Protein AF-A0A183U678-F1 (afdb_monomer_lite)

Organism: Toxocara canis (NCBI:txid6265)

Radius of gyration: 19.48 Å; chains: 1; bounding box: 46×41×55 Å

Sequence (181 aa):
MKRACEKRFEFGLFYLKLDSEQKDSIEENIKILLKKAVANIDFIDEVQRLAEEFGAKHVQYRTQGFKPDFFAICADATITECAFLDNAVHPAHQTLNAFSTFITMVFSSVRDGFYAEMRRMRRTSNSFSIGSNSSFQRKKFSEDLTAADLSPRYVYYYECIYASSLIVLFLSPSFIVWRHT

pLDDT: mean 72.25, std 23.28, range [26.8, 98.06]

Secondary structure (DSSP, 8-state):
-HHHHHH-HHHHHHHHHS-HHHHHHHHHHHHHHHHHHHHTTT-HHHHHHHHHHHHHHHGGGGGGT--TTHHHHHHHHHHHHHHHHHTTTS-H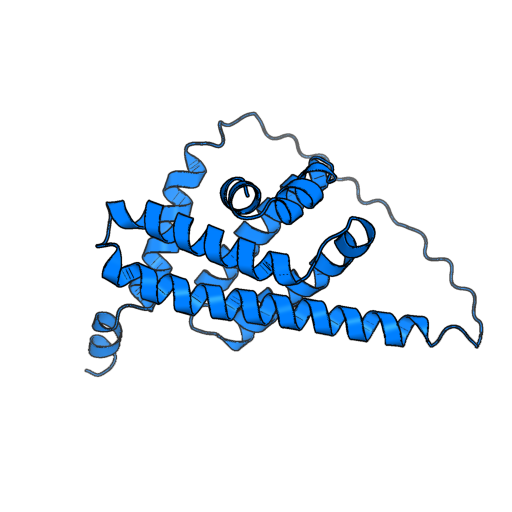HHHHHHHHHHHHHHHHHHHHHHHHHHHHHHHHHTT-SS---------------------TTTHHHHHHHHHHHHHHHHH-HHHHGGG--

Foldseek 3Di:
DVQLCVVDVLVVQLLVLDDPVVNVVLVVLVVVLLVVCLVCVVPLVVNLVSLLVSLLVCLVSVVSPDDLVSLVSVLVSQLVVLLVLCVVPDPSVQLSVLSNVSSVSSSVSSSVSNVVNVVVVVVVVVPPPDDDDDDDDDDDDDDDDDDDDDDPPPVVSVVSNVSSVSSCCVPPVVVVVVVPD

Structure (mmCIF, N/CA/C/O backbone):
data_AF-A0A183U678-F1
#
_entry.id   AF-A0A183U678-F1
#
loop_
_atom_site.group_PDB
_atom_site.id
_atom_site.type_symbol
_atom_site.label_atom_id
_atom_site.label_alt_id
_atom_site.label_comp_id
_atom_site.label_asym_id
_atom_site.label_entity_id
_atom_site.label_seq_id
_atom_site.pdbx_PDB_ins_code
_atom_site.Cartn_x
_atom_site.Cartn_y
_atom_site.Cartn_z
_atom_site.occupancy
_atom_site.B_iso_or_equiv
_atom_site.auth_seq_id
_atom_site.auth_comp_id
_atom_site.auth_asym_id
_atom_site.auth_atom_id
_atom_site.pdbx_PDB_model_num
ATOM 1 N N . MET A 1 1 ? 5.136 8.859 2.811 1.00 69.94 1 MET A N 1
ATOM 2 C CA . MET A 1 1 ? 3.743 9.324 3.026 1.00 69.94 1 MET A CA 1
ATOM 3 C C . MET A 1 1 ? 3.349 10.596 2.297 1.00 69.94 1 MET A C 1
ATOM 5 O O . MET A 1 1 ? 2.217 10.671 1.836 1.00 69.94 1 MET A O 1
ATOM 9 N N . LYS A 1 2 ? 4.254 11.570 2.135 1.00 75.00 2 LYS A N 1
ATOM 10 C CA . LYS A 1 2 ? 3.976 12.867 1.489 1.00 75.00 2 LYS A CA 1
ATOM 11 C C . LYS A 1 2 ? 3.151 12.779 0.188 1.00 75.00 2 LYS A C 1
ATOM 13 O O . LYS A 1 2 ? 2.111 13.420 0.086 1.00 75.00 2 LYS A O 1
ATOM 18 N N . ARG A 1 3 ? 3.546 11.901 -0.742 1.00 77.88 3 ARG A N 1
ATOM 19 C CA . ARG A 1 3 ? 2.848 11.680 -2.022 1.00 77.88 3 ARG A CA 1
ATOM 20 C C . ARG A 1 3 ? 1.394 11.208 -1.859 1.00 77.88 3 ARG A C 1
ATOM 22 O O . ARG A 1 3 ? 0.528 11.628 -2.617 1.00 77.88 3 ARG A O 1
ATOM 29 N N . ALA A 1 4 ? 1.103 10.364 -0.868 1.00 75.50 4 ALA A N 1
ATOM 30 C CA . ALA A 1 4 ? -0.261 9.905 -0.594 1.00 75.50 4 ALA A CA 1
ATOM 31 C C . ALA A 1 4 ? -1.145 11.046 -0.057 1.00 75.50 4 ALA A C 1
ATOM 33 O O . ALA A 1 4 ? -2.295 11.181 -0.477 1.00 75.50 4 ALA A O 1
ATOM 34 N N . CYS A 1 5 ? -0.592 11.909 0.806 1.00 76.62 5 CYS A N 1
ATOM 35 C CA . CYS A 1 5 ? -1.281 13.097 1.321 1.00 76.62 5 CYS A CA 1
ATOM 36 C C . CYS A 1 5 ? -1.619 14.101 0.212 1.00 76.62 5 CYS A C 1
ATOM 38 O O . CYS A 1 5 ? -2.707 14.668 0.210 1.00 76.62 5 CYS A O 1
ATOM 40 N N . GLU A 1 6 ? -0.710 14.292 -0.746 1.00 79.19 6 GLU A N 1
ATOM 41 C CA . GLU A 1 6 ? -0.922 15.166 -1.907 1.00 79.19 6 GLU A CA 1
ATOM 42 C C . GLU A 1 6 ? -1.958 14.584 -2.880 1.00 79.19 6 GLU A C 1
ATOM 44 O O . GLU A 1 6 ? -2.788 15.314 -3.417 1.00 79.19 6 GLU A O 1
ATOM 49 N N . LYS A 1 7 ? -1.951 13.258 -3.082 1.00 77.44 7 LYS A N 1
ATOM 50 C CA . LYS A 1 7 ? -2.851 12.585 -4.030 1.00 77.44 7 LYS A CA 1
ATOM 51 C C . LYS A 1 7 ? -4.306 12.567 -3.557 1.00 77.44 7 LYS A C 1
ATOM 53 O O . LYS A 1 7 ? -5.221 12.555 -4.382 1.00 77.44 7 LYS A O 1
ATOM 58 N N . ARG A 1 8 ? -4.548 12.532 -2.243 1.00 83.00 8 ARG A N 1
ATOM 59 C CA . ARG A 1 8 ? -5.901 12.489 -1.671 1.00 83.00 8 ARG A CA 1
ATOM 60 C C . ARG A 1 8 ? -6.004 13.291 -0.380 1.00 83.00 8 ARG A C 1
ATOM 62 O O . ARG A 1 8 ? -5.508 12.890 0.669 1.00 83.00 8 ARG A O 1
ATOM 69 N N . PHE A 1 9 ? -6.788 14.362 -0.451 1.00 84.50 9 PHE A N 1
ATOM 70 C CA . PHE A 1 9 ? -7.036 15.273 0.664 1.00 84.50 9 PHE A CA 1
ATOM 71 C C . PHE A 1 9 ? -7.566 14.579 1.930 1.00 84.50 9 PHE A C 1
ATOM 73 O O . PHE A 1 9 ? -7.084 14.857 3.023 1.00 84.50 9 PHE A O 1
ATOM 80 N N . GLU A 1 10 ? -8.501 13.629 1.802 1.00 83.62 10 GLU A N 1
ATOM 81 C CA . GLU A 1 10 ? -9.029 12.886 2.959 1.00 83.62 10 GLU A CA 1
ATOM 82 C C . GLU A 1 10 ? -7.946 12.085 3.695 1.00 83.62 10 GLU A C 1
ATOM 84 O O . GLU A 1 10 ? -7.955 12.026 4.926 1.00 83.62 10 GLU A O 1
ATOM 89 N N . PHE A 1 11 ? -6.996 11.503 2.953 1.00 85.19 11 PHE A N 1
ATOM 90 C CA . PHE A 1 11 ? -5.851 10.820 3.547 1.00 85.19 11 PHE A CA 1
ATOM 91 C C . PHE A 1 11 ? -4.947 11.816 4.270 1.00 85.19 11 PHE A C 1
ATOM 93 O O . PHE A 1 11 ? -4.540 11.560 5.399 1.00 85.19 11 PHE A O 1
ATOM 100 N N . GLY A 1 12 ? -4.694 12.981 3.664 1.00 84.31 12 GLY A N 1
ATOM 101 C CA . GLY A 1 12 ? -3.955 14.070 4.302 1.00 84.31 12 GLY A CA 1
ATOM 102 C C . GLY A 1 12 ? -4.594 14.526 5.618 1.00 84.31 12 GLY A C 1
ATOM 103 O O . GLY A 1 12 ? -3.900 14.641 6.623 1.00 84.31 12 GLY A O 1
ATOM 104 N N . LEU A 1 13 ? -5.918 14.707 5.653 1.00 87.69 13 LEU A N 1
ATOM 105 C CA . LEU A 1 13 ? -6.644 15.067 6.876 1.00 87.69 13 LEU A CA 1
ATOM 106 C C . LEU A 1 13 ? -6.557 13.990 7.959 1.00 87.69 13 LEU A C 1
ATOM 108 O O . LEU A 1 13 ? -6.413 14.323 9.133 1.00 87.69 13 LEU A O 1
ATOM 112 N N . PHE A 1 14 ? -6.660 12.715 7.584 1.00 89.75 14 PHE A N 1
ATOM 113 C CA . PHE A 1 14 ? -6.424 11.608 8.508 1.00 89.75 14 PHE A CA 1
ATOM 114 C C . PHE A 1 14 ? -4.994 11.660 9.057 1.00 89.75 14 PHE A C 1
ATOM 116 O O . PHE A 1 14 ? -4.799 11.662 10.269 1.00 89.75 14 PHE A O 1
ATOM 123 N N . TYR A 1 15 ? -4.005 11.775 8.172 1.00 87.19 15 TYR A N 1
ATOM 124 C CA . TYR A 1 15 ? -2.594 11.759 8.537 1.00 87.19 15 TYR A CA 1
ATOM 125 C C . TYR A 1 15 ? -2.228 12.920 9.464 1.00 87.19 15 TYR A C 1
ATOM 127 O O . TYR A 1 15 ? -1.457 12.747 10.400 1.00 87.19 15 TYR A O 1
ATOM 135 N N . LEU A 1 16 ? -2.811 14.104 9.259 1.00 87.94 16 LEU A N 1
ATOM 136 C CA . LEU A 1 16 ? -2.579 15.273 10.108 1.00 87.94 16 LEU A CA 1
ATOM 137 C C . LEU A 1 16 ? -3.070 15.092 11.550 1.00 87.94 16 LEU A C 1
ATOM 139 O O . LEU A 1 16 ? -2.474 15.684 12.445 1.00 87.94 16 LEU A O 1
ATOM 143 N N . LYS A 1 17 ? -4.105 14.274 11.779 1.00 88.44 17 LYS A N 1
ATOM 144 C CA . LYS A 1 17 ? -4.649 14.004 13.122 1.00 88.44 17 LYS A CA 1
ATOM 145 C C . LYS A 1 17 ? -3.769 13.085 13.963 1.00 88.44 17 LYS A C 1
ATOM 147 O O . LYS A 1 17 ? -3.925 13.076 15.179 1.00 88.44 17 LYS A O 1
ATOM 152 N N . LEU A 1 18 ? -2.892 12.316 13.324 1.00 88.25 18 LEU A N 1
ATOM 153 C CA . LEU A 1 18 ? -1.998 11.397 14.015 1.00 88.25 18 LEU A CA 1
ATOM 154 C C . LEU A 1 18 ? -0.893 12.161 14.751 1.00 88.25 18 LEU A C 1
ATOM 156 O O . LEU A 1 18 ? -0.357 13.157 14.241 1.00 88.25 18 LEU A O 1
ATOM 160 N N . ASP A 1 19 ? -0.516 11.656 15.920 1.00 91.31 19 ASP A N 1
ATOM 161 C CA . ASP A 1 19 ? 0.681 12.113 16.625 1.00 91.31 19 ASP A CA 1
ATOM 162 C C . ASP A 1 19 ? 1.969 11.662 15.897 1.00 91.31 19 ASP A C 1
ATOM 164 O O . ASP A 1 19 ? 1.926 10.949 14.889 1.00 91.31 19 ASP A O 1
ATOM 168 N N . SER A 1 20 ? 3.128 12.149 16.353 1.00 87.50 20 SER A N 1
ATOM 169 C CA . SER A 1 20 ? 4.410 11.811 15.714 1.00 87.50 20 SER A CA 1
ATOM 170 C C . SER A 1 20 ? 4.711 10.317 15.803 1.00 87.50 20 SER A C 1
ATOM 172 O O . SER A 1 20 ? 5.093 9.720 14.806 1.00 87.50 20 SER A O 1
ATOM 174 N N . GLU A 1 21 ? 4.468 9.700 16.960 1.00 90.31 21 GLU A N 1
ATOM 175 C CA . GLU A 1 21 ? 4.762 8.286 17.203 1.00 90.31 21 GLU A CA 1
ATOM 176 C C . GLU A 1 21 ? 3.930 7.377 16.288 1.00 90.31 21 GLU A C 1
ATOM 178 O O . GLU A 1 21 ? 4.435 6.419 15.706 1.00 90.31 21 GLU A O 1
ATOM 183 N N . GLN A 1 22 ? 2.655 7.704 16.089 1.00 88.38 22 GLN A N 1
ATOM 184 C CA . GLN A 1 22 ? 1.760 7.003 15.178 1.00 88.38 22 GLN A CA 1
ATOM 185 C C . GLN A 1 22 ? 2.196 7.156 13.723 1.00 88.38 22 GLN A C 1
ATOM 187 O O . GLN A 1 22 ? 2.151 6.177 12.977 1.00 88.38 22 GLN A O 1
ATOM 192 N N . LYS A 1 23 ? 2.613 8.358 13.307 1.00 87.19 23 LYS A N 1
ATOM 193 C CA . LYS A 1 23 ? 3.144 8.592 11.955 1.00 87.19 23 LYS A CA 1
ATOM 194 C C . LYS A 1 23 ? 4.398 7.761 11.722 1.00 87.19 23 LYS A C 1
ATOM 196 O O . LYS A 1 23 ? 4.440 7.002 10.755 1.00 87.19 23 LYS A O 1
ATOM 201 N N . ASP A 1 24 ? 5.352 7.840 12.644 1.00 86.88 24 ASP A N 1
ATOM 202 C CA . ASP A 1 24 ? 6.611 7.099 12.584 1.00 86.88 24 ASP A CA 1
ATOM 203 C C . ASP A 1 24 ? 6.351 5.589 12.566 1.00 86.88 24 ASP A C 1
ATOM 205 O O . ASP A 1 24 ? 6.903 4.865 11.740 1.00 86.88 24 ASP A O 1
ATOM 209 N N . SER A 1 25 ? 5.418 5.116 13.395 1.00 88.88 25 SER A N 1
ATOM 210 C CA . SER A 1 25 ? 4.998 3.717 13.423 1.00 88.88 25 SER A CA 1
ATOM 211 C C . SER A 1 25 ? 4.393 3.262 12.094 1.00 88.88 25 SER A C 1
ATOM 213 O O . SER A 1 25 ? 4.744 2.193 11.598 1.00 88.88 25 SER A O 1
ATOM 215 N N . ILE A 1 26 ? 3.495 4.040 11.480 1.00 87.00 26 ILE A N 1
ATOM 216 C CA . ILE A 1 26 ? 2.900 3.676 10.184 1.00 87.00 26 ILE A CA 1
ATOM 217 C C . ILE A 1 26 ? 3.977 3.649 9.094 1.00 87.00 26 ILE A C 1
ATOM 219 O O . ILE A 1 26 ? 4.027 2.701 8.305 1.00 87.00 26 ILE A O 1
ATOM 223 N N . GLU A 1 27 ? 4.838 4.667 9.042 1.00 85.25 27 GLU A N 1
ATOM 224 C CA . GLU A 1 27 ? 5.921 4.737 8.062 1.00 85.25 27 GLU A CA 1
ATOM 225 C C . GLU A 1 27 ? 6.890 3.563 8.206 1.00 85.25 27 GLU A C 1
ATOM 227 O O . GLU A 1 27 ? 7.233 2.924 7.208 1.00 85.25 27 GLU A O 1
ATOM 232 N N . GLU A 1 28 ? 7.284 3.232 9.433 1.00 86.00 28 GLU A N 1
ATOM 233 C CA . GLU A 1 28 ? 8.188 2.122 9.706 1.00 86.00 28 GLU A CA 1
ATOM 234 C C . GLU A 1 28 ? 7.545 0.768 9.399 1.00 86.00 28 GLU A C 1
ATOM 236 O O . GLU A 1 28 ? 8.140 -0.066 8.718 1.00 86.00 28 GLU A O 1
ATOM 241 N N . ASN A 1 29 ? 6.286 0.562 9.789 1.00 86.81 29 ASN A N 1
ATOM 242 C CA . ASN A 1 29 ? 5.571 -0.673 9.480 1.00 86.81 29 ASN A CA 1
ATOM 243 C C . ASN A 1 29 ? 5.428 -0.903 7.967 1.00 86.81 29 ASN A C 1
ATOM 245 O O . ASN A 1 29 ? 5.475 -2.050 7.525 1.00 86.81 29 ASN A O 1
ATOM 249 N N . ILE A 1 30 ? 5.286 0.156 7.160 1.00 86.88 30 ILE A N 1
ATOM 250 C CA . ILE A 1 30 ? 5.247 0.032 5.693 1.00 86.88 30 ILE A CA 1
ATOM 251 C C . ILE A 1 30 ? 6.608 -0.356 5.136 1.00 86.88 30 ILE A C 1
ATOM 253 O O . ILE A 1 30 ? 6.677 -1.232 4.276 1.00 86.88 30 ILE A O 1
ATOM 257 N N . LYS A 1 31 ? 7.696 0.236 5.641 1.00 82.56 31 LYS A N 1
ATOM 258 C CA . LYS A 1 31 ? 9.052 -0.176 5.250 1.00 82.56 31 LYS A CA 1
ATOM 259 C C . LYS A 1 31 ? 9.282 -1.646 5.589 1.00 82.56 31 LYS A C 1
ATOM 261 O O . LYS A 1 31 ? 9.726 -2.401 4.729 1.00 82.56 31 LYS A O 1
ATOM 266 N N . ILE A 1 32 ? 8.942 -2.062 6.809 1.00 88.00 32 ILE A N 1
ATOM 267 C CA . ILE A 1 32 ? 9.089 -3.449 7.263 1.00 88.00 32 ILE A CA 1
ATOM 268 C C . ILE A 1 32 ? 8.258 -4.396 6.394 1.00 88.00 32 ILE A C 1
ATOM 270 O O . ILE A 1 32 ? 8.780 -5.428 5.973 1.00 88.00 32 ILE A O 1
ATOM 274 N N . LEU A 1 33 ? 6.998 -4.052 6.098 1.00 90.50 33 LEU A N 1
ATOM 275 C CA . LEU A 1 33 ? 6.143 -4.845 5.212 1.00 90.50 33 LEU A CA 1
ATOM 276 C C . LEU A 1 33 ? 6.811 -5.041 3.852 1.00 90.50 33 LEU A C 1
ATOM 278 O O . LEU A 1 33 ? 6.962 -6.176 3.414 1.00 90.50 33 LEU A O 1
ATOM 282 N N . LEU A 1 34 ? 7.235 -3.954 3.204 1.00 88.50 34 LEU A N 1
ATOM 283 C CA . LEU A 1 34 ? 7.836 -4.019 1.874 1.00 88.50 34 LEU A CA 1
ATOM 284 C C . LEU A 1 34 ? 9.144 -4.818 1.892 1.00 88.50 34 LEU A C 1
ATOM 286 O O . LEU A 1 34 ? 9.312 -5.706 1.063 1.00 88.50 34 LEU A O 1
ATOM 290 N N . LYS A 1 35 ? 10.030 -4.594 2.871 1.00 84.88 35 LYS A N 1
ATOM 291 C CA . LYS A 1 35 ? 11.281 -5.361 3.006 1.00 84.88 35 LYS A CA 1
ATOM 292 C C . LYS A 1 35 ? 11.018 -6.858 3.159 1.00 84.88 35 LYS A C 1
ATOM 294 O O . LYS A 1 35 ? 11.626 -7.662 2.457 1.00 84.88 35 LYS A O 1
ATOM 299 N N . LYS A 1 36 ? 10.099 -7.240 4.050 1.00 88.94 36 LYS A N 1
ATOM 300 C CA . LYS A 1 36 ? 9.762 -8.651 4.276 1.00 88.94 36 LYS A CA 1
ATOM 301 C C . LYS A 1 36 ? 9.050 -9.273 3.077 1.00 88.94 36 LYS A C 1
ATOM 303 O O . LYS A 1 36 ? 9.343 -10.415 2.749 1.00 88.94 36 LYS A O 1
ATOM 308 N N . ALA A 1 37 ? 8.157 -8.536 2.418 1.00 90.50 37 ALA A N 1
ATOM 309 C CA . ALA A 1 37 ? 7.458 -9.007 1.227 1.00 90.50 37 ALA A CA 1
ATOM 310 C C . ALA A 1 37 ? 8.442 -9.300 0.085 1.00 90.50 37 ALA A C 1
ATOM 312 O O . ALA A 1 37 ? 8.349 -10.344 -0.547 1.00 90.50 37 ALA A O 1
ATOM 313 N N . VAL A 1 38 ? 9.423 -8.419 -0.140 1.00 86.56 38 VAL A N 1
ATOM 314 C CA . VAL A 1 38 ? 10.472 -8.630 -1.151 1.00 86.56 38 VAL A CA 1
ATOM 315 C C . VAL A 1 38 ? 11.386 -9.793 -0.775 1.00 86.56 38 VAL A C 1
ATOM 317 O O . VAL A 1 38 ? 11.691 -10.625 -1.621 1.00 86.56 38 VAL A O 1
ATOM 320 N N . ALA A 1 39 ? 11.780 -9.901 0.497 1.00 87.62 39 ALA A N 1
ATOM 321 C CA . ALA A 1 39 ? 12.611 -11.008 0.976 1.00 87.62 39 ALA A CA 1
ATOM 322 C C . ALA A 1 39 ? 11.933 -12.387 0.857 1.00 87.62 39 ALA A C 1
ATOM 324 O O . ALA A 1 39 ? 12.621 -13.402 0.861 1.00 87.62 39 ALA A O 1
ATOM 325 N N . ASN A 1 40 ? 10.601 -12.424 0.755 1.00 88.69 40 ASN A N 1
ATOM 326 C CA . ASN A 1 40 ? 9.805 -13.645 0.633 1.00 88.69 40 ASN A CA 1
ATOM 327 C C . ASN A 1 40 ? 9.050 -13.713 -0.702 1.00 88.69 40 ASN A C 1
ATOM 329 O O . ASN A 1 40 ? 8.032 -14.390 -0.781 1.00 88.69 40 ASN A O 1
ATOM 333 N N . ILE A 1 41 ? 9.512 -13.020 -1.748 1.00 87.12 41 ILE A N 1
ATOM 334 C CA . ILE A 1 41 ? 8.771 -12.883 -3.014 1.00 87.12 41 ILE A CA 1
ATOM 335 C C . ILE A 1 41 ? 8.429 -14.229 -3.682 1.00 87.12 41 ILE A C 1
ATOM 337 O O . ILE A 1 41 ? 7.389 -14.340 -4.328 1.00 87.12 41 ILE A O 1
ATOM 341 N N . ASP A 1 42 ? 9.250 -15.259 -3.461 1.00 85.88 42 ASP A N 1
ATOM 342 C CA . ASP A 1 42 ? 9.027 -16.628 -3.949 1.00 85.88 42 ASP A CA 1
ATOM 343 C C . ASP A 1 42 ? 7.980 -17.413 -3.132 1.00 85.88 42 ASP A C 1
ATOM 345 O O . ASP A 1 42 ? 7.483 -18.450 -3.571 1.00 85.88 42 ASP A O 1
ATOM 349 N N . PHE A 1 43 ? 7.627 -16.925 -1.943 1.00 92.06 43 PHE A N 1
ATOM 350 C CA . PHE A 1 43 ? 6.705 -17.554 -1.001 1.00 92.06 43 PHE A CA 1
ATOM 351 C C . PHE A 1 43 ? 5.449 -16.691 -0.854 1.00 92.06 43 PHE A C 1
ATOM 353 O O . PHE A 1 43 ? 5.246 -16.017 0.157 1.00 92.06 43 PHE A O 1
ATOM 360 N N . ILE A 1 44 ? 4.594 -16.704 -1.880 1.00 91.06 44 ILE A N 1
ATOM 361 C CA . ILE A 1 44 ? 3.397 -15.846 -1.956 1.00 91.06 44 ILE A CA 1
ATOM 362 C C . ILE A 1 44 ? 2.495 -15.978 -0.723 1.00 91.06 44 ILE A C 1
ATOM 364 O O . ILE A 1 44 ? 2.021 -14.959 -0.226 1.00 91.06 44 ILE A O 1
ATOM 368 N N . ASP A 1 45 ? 2.318 -17.184 -0.182 1.00 95.06 45 ASP A N 1
ATOM 369 C CA . ASP A 1 45 ? 1.516 -17.401 1.031 1.00 95.06 45 ASP A CA 1
ATOM 370 C C . ASP A 1 45 ? 2.086 -16.639 2.243 1.00 95.06 45 ASP A C 1
ATOM 372 O O . ASP A 1 45 ? 1.339 -16.064 3.037 1.00 95.06 45 ASP A O 1
ATOM 376 N N . GLU A 1 46 ? 3.415 -16.564 2.369 1.00 96.38 46 GLU A N 1
ATOM 377 C CA . GLU A 1 46 ? 4.070 -15.800 3.435 1.00 96.38 46 GLU A CA 1
ATOM 378 C C . GLU A 1 46 ? 3.945 -14.291 3.192 1.00 96.38 46 GLU A C 1
ATOM 380 O O . GLU A 1 46 ? 3.673 -13.535 4.127 1.00 96.38 46 GLU A O 1
ATOM 385 N N . VAL A 1 47 ? 4.059 -13.834 1.939 1.00 94.06 47 VAL A N 1
ATOM 386 C CA . VAL A 1 47 ? 3.822 -12.424 1.578 1.00 94.06 47 VAL A CA 1
ATOM 387 C C . VAL A 1 47 ? 2.390 -12.004 1.915 1.00 94.06 47 VAL A C 1
ATOM 389 O O . VAL A 1 47 ? 2.187 -10.937 2.501 1.00 94.06 47 VAL A O 1
ATOM 392 N N . GLN A 1 48 ? 1.406 -12.848 1.598 1.00 97.50 48 GLN A N 1
ATOM 393 C CA . GLN A 1 48 ? 0.004 -12.627 1.946 1.00 97.50 48 GLN A CA 1
ATOM 394 C C . GLN A 1 48 ? -0.181 -12.571 3.461 1.00 97.50 48 GLN A C 1
ATOM 396 O O . GLN A 1 48 ? -0.739 -11.597 3.964 1.00 97.50 48 GLN A O 1
ATOM 401 N N . ARG A 1 49 ? 0.366 -13.540 4.206 1.00 97.88 49 ARG A N 1
ATOM 402 C CA . ARG A 1 49 ? 0.292 -13.570 5.675 1.00 97.88 49 ARG A CA 1
ATOM 403 C C . ARG A 1 49 ? 0.872 -12.300 6.310 1.00 97.88 49 ARG A C 1
ATOM 405 O O . ARG A 1 49 ? 0.258 -11.719 7.207 1.00 97.88 49 ARG A O 1
ATOM 412 N N . LEU A 1 50 ? 2.038 -11.847 5.844 1.00 97.56 50 LEU A N 1
ATOM 413 C CA . LEU A 1 50 ? 2.692 -10.617 6.306 1.00 97.56 50 LEU A CA 1
ATOM 414 C C . LEU A 1 50 ? 1.848 -9.369 6.010 1.00 97.56 50 LEU A C 1
ATOM 416 O O . LEU A 1 50 ? 1.715 -8.484 6.861 1.00 97.56 50 LEU A O 1
ATOM 420 N N . ALA A 1 51 ? 1.272 -9.299 4.810 1.00 97.31 51 ALA A N 1
ATOM 421 C CA . ALA A 1 51 ? 0.405 -8.209 4.389 1.00 97.31 51 ALA A CA 1
ATOM 422 C C . ALA A 1 51 ? -0.901 -8.170 5.195 1.00 97.31 51 ALA A C 1
ATOM 424 O O . ALA A 1 51 ? -1.296 -7.108 5.682 1.00 97.31 51 ALA A O 1
ATOM 425 N N . GLU A 1 52 ? -1.542 -9.317 5.408 1.00 98.06 52 GLU A N 1
ATOM 426 C CA . GLU A 1 52 ? -2.750 -9.425 6.222 1.00 98.06 52 GLU A CA 1
ATOM 427 C C . GLU A 1 52 ? -2.497 -9.007 7.676 1.00 98.06 52 GLU A C 1
ATOM 429 O O . GLU A 1 52 ? -3.292 -8.256 8.248 1.00 98.06 52 GLU A O 1
ATOM 434 N N . GLU A 1 53 ? -1.370 -9.422 8.266 1.00 97.12 53 GLU A N 1
ATOM 435 C CA . GLU A 1 53 ? -0.967 -9.022 9.619 1.00 97.12 53 GLU A CA 1
ATOM 436 C C . GLU A 1 53 ? -0.797 -7.497 9.724 1.00 97.12 53 GLU A C 1
ATOM 438 O O . GLU A 1 53 ? -1.259 -6.864 10.6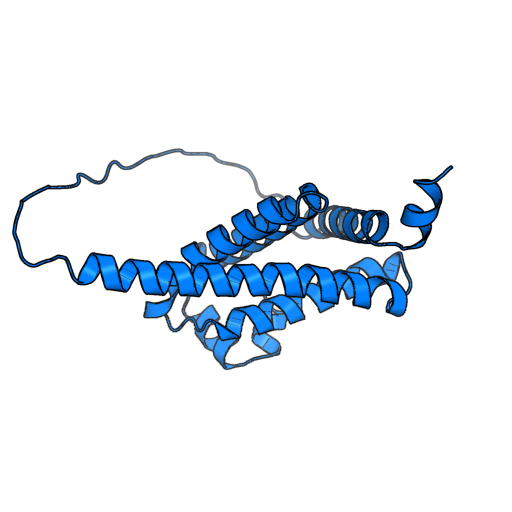81 1.00 97.12 53 GLU A O 1
ATOM 443 N N . PHE A 1 54 ? -0.170 -6.885 8.718 1.00 96.62 54 PHE A N 1
ATOM 444 C CA . PHE A 1 54 ? -0.044 -5.434 8.625 1.00 96.62 54 PHE A CA 1
ATOM 445 C C . PHE A 1 54 ? -1.419 -4.750 8.530 1.00 96.62 54 PHE A C 1
ATOM 447 O O . PHE A 1 54 ? -1.690 -3.790 9.260 1.00 96.62 54 PHE A O 1
ATOM 454 N N . GLY A 1 55 ? -2.316 -5.262 7.684 1.00 96.25 55 GLY A N 1
ATOM 455 C CA . GLY A 1 55 ? -3.677 -4.748 7.529 1.00 96.25 55 GLY A CA 1
ATOM 456 C C . GLY A 1 55 ? -4.520 -4.858 8.796 1.00 96.25 55 GLY A C 1
ATOM 457 O O . GLY A 1 55 ? -5.224 -3.913 9.162 1.00 96.25 55 GLY A O 1
ATOM 458 N N . ALA A 1 56 ? -4.397 -5.971 9.517 1.00 96.38 56 ALA A N 1
ATOM 459 C CA . ALA A 1 56 ? -5.069 -6.186 10.791 1.00 96.38 56 ALA A CA 1
ATOM 460 C C . ALA A 1 56 ? -4.650 -5.144 11.841 1.00 96.38 56 ALA A C 1
ATOM 462 O O . ALA A 1 56 ? -5.505 -4.591 12.527 1.00 96.38 56 ALA A O 1
ATOM 463 N N . LYS A 1 57 ? -3.359 -4.790 11.927 1.00 94.38 57 LYS A N 1
ATOM 464 C CA . LYS A 1 57 ? -2.872 -3.755 12.863 1.00 94.38 57 LYS A CA 1
ATOM 465 C C . LYS A 1 57 ? -3.478 -2.376 12.584 1.00 94.38 57 LYS A C 1
ATOM 467 O O . LYS A 1 57 ? -3.779 -1.634 13.514 1.00 94.38 57 LYS A O 1
ATOM 472 N N . HIS A 1 58 ? -3.740 -2.046 11.319 1.00 93.06 58 HIS A N 1
ATOM 473 C CA . HIS A 1 58 ? -4.271 -0.735 10.917 1.00 93.06 58 HIS A CA 1
ATOM 474 C C . HIS A 1 58 ? -5.719 -0.483 11.343 1.00 93.06 58 HIS A C 1
ATOM 476 O O . HIS A 1 58 ? -6.186 0.658 11.350 1.00 93.06 58 HIS A O 1
ATOM 482 N N . VAL A 1 59 ? -6.433 -1.529 11.755 1.00 93.00 59 VAL A N 1
ATOM 483 C CA . VAL A 1 59 ? -7.772 -1.428 12.335 1.00 93.00 59 VAL A CA 1
ATOM 484 C C . VAL A 1 59 ? -7.829 -0.447 13.513 1.00 93.00 59 VAL A C 1
ATOM 486 O O . VAL A 1 59 ? -8.833 0.254 13.667 1.00 93.00 59 VAL A O 1
ATOM 489 N N . GLN A 1 60 ? -6.757 -0.342 14.303 1.00 89.75 60 GLN A N 1
ATOM 490 C CA . GLN A 1 60 ? -6.696 0.545 15.469 1.00 89.75 60 GLN A CA 1
ATOM 491 C C . GLN A 1 60 ? -6.881 2.034 15.128 1.00 89.75 60 GLN A C 1
ATOM 493 O O . GLN A 1 60 ? -7.345 2.802 15.966 1.00 89.75 60 GLN A O 1
ATOM 498 N N . TYR A 1 61 ? -6.593 2.444 13.888 1.00 90.06 61 TYR A N 1
ATOM 499 C CA . TYR A 1 61 ? -6.712 3.837 13.448 1.00 90.06 61 TYR A CA 1
ATOM 500 C C . TYR A 1 61 ? -8.126 4.215 12.979 1.00 90.06 61 TYR A C 1
ATOM 502 O O . TYR A 1 61 ? -8.371 5.367 12.615 1.00 90.06 61 TYR A O 1
ATOM 510 N N . ARG A 1 62 ? -9.095 3.286 13.000 1.00 90.25 62 ARG A N 1
ATOM 511 C CA . ARG A 1 62 ? -10.478 3.569 12.568 1.00 90.25 62 ARG A CA 1
ATOM 512 C C . ARG A 1 62 ? -11.151 4.673 13.373 1.00 90.25 62 ARG A C 1
ATOM 514 O O . ARG A 1 62 ? -11.842 5.504 12.792 1.00 90.25 62 ARG A O 1
ATOM 521 N N . THR A 1 63 ? -10.939 4.706 14.686 1.00 86.06 63 THR A N 1
ATOM 522 C CA . THR A 1 63 ? -11.494 5.752 15.565 1.00 86.06 63 THR A CA 1
ATOM 523 C C . THR A 1 63 ? -10.947 7.142 15.234 1.00 86.06 63 THR A C 1
ATOM 525 O O . THR A 1 63 ? -11.575 8.142 15.562 1.00 86.06 63 THR A O 1
ATOM 528 N N . GLN A 1 64 ? -9.818 7.203 14.524 1.00 85.75 64 GLN A N 1
ATOM 529 C CA . GLN A 1 64 ? -9.156 8.427 14.076 1.00 85.75 64 GLN A CA 1
ATOM 530 C C . GLN A 1 64 ? -9.524 8.799 12.625 1.00 85.75 64 GLN A C 1
ATOM 532 O O . GLN A 1 64 ? -9.034 9.789 12.084 1.00 85.75 64 GLN A O 1
ATOM 537 N N . GLY A 1 65 ? -10.428 8.036 11.995 1.00 86.19 65 GLY A N 1
ATOM 538 C CA . GLY A 1 65 ? -10.939 8.296 10.648 1.00 86.19 65 GLY A CA 1
ATOM 539 C C . GLY A 1 65 ? -10.223 7.541 9.528 1.00 86.19 65 GLY A C 1
ATOM 540 O O . GLY A 1 65 ? -10.415 7.886 8.363 1.00 86.19 65 GLY A O 1
ATOM 541 N N . PHE A 1 66 ? -9.415 6.523 9.844 1.00 90.88 66 PHE A N 1
ATOM 542 C CA . PHE A 1 66 ? -8.799 5.676 8.822 1.00 90.88 66 PHE A CA 1
ATOM 543 C C . PHE A 1 66 ? -9.857 4.922 8.002 1.00 90.88 66 PHE A C 1
ATOM 545 O O . PHE A 1 66 ? -10.726 4.248 8.566 1.00 90.88 66 PHE A O 1
ATOM 552 N N . LYS A 1 67 ? -9.745 4.987 6.670 1.00 90.88 67 LYS A N 1
ATOM 553 C CA . LYS A 1 67 ? -10.584 4.246 5.718 1.00 90.88 67 LYS A CA 1
ATOM 554 C C . LYS A 1 67 ? -9.748 3.180 4.997 1.00 90.88 67 LYS A C 1
ATOM 556 O O . LYS A 1 67 ? -8.619 3.475 4.619 1.00 90.88 67 LYS A O 1
ATOM 561 N N . PRO A 1 68 ? -10.286 1.977 4.726 1.00 90.38 68 PRO A N 1
ATOM 562 C CA . PRO A 1 68 ? -9.562 0.944 3.977 1.00 90.38 68 PRO A CA 1
ATOM 563 C C . PRO A 1 68 ? -9.177 1.385 2.554 1.00 90.38 68 PRO A C 1
ATOM 565 O O . PRO A 1 68 ? -8.158 0.936 2.037 1.00 90.38 68 PRO A O 1
ATOM 568 N N . ASP A 1 69 ? -9.916 2.319 1.947 1.00 91.44 69 ASP A N 1
ATOM 569 C CA . ASP A 1 69 ? -9.579 2.910 0.641 1.00 91.44 69 ASP A CA 1
ATOM 570 C C . ASP A 1 69 ? -8.224 3.629 0.647 1.00 91.44 69 ASP A C 1
ATOM 572 O O . ASP A 1 69 ? -7.591 3.796 -0.396 1.00 91.44 69 ASP A O 1
ATOM 576 N N . PHE A 1 70 ? -7.736 4.016 1.829 1.00 91.19 70 PHE A N 1
ATOM 577 C CA . PHE A 1 70 ? -6.427 4.632 1.977 1.00 91.19 70 PHE A CA 1
ATOM 578 C C . PHE A 1 70 ? -5.279 3.696 1.609 1.00 91.19 70 PHE A C 1
ATOM 580 O O . PHE A 1 70 ? -4.240 4.169 1.156 1.00 91.19 70 PHE A O 1
ATOM 587 N N . PHE A 1 71 ? -5.476 2.380 1.692 1.00 92.25 71 PHE A N 1
ATOM 588 C CA . PHE A 1 71 ? -4.478 1.417 1.235 1.00 92.25 71 PHE A CA 1
ATOM 589 C C . PHE A 1 71 ? -4.220 1.495 -0.268 1.00 92.25 71 PHE A C 1
ATOM 591 O O . PHE A 1 71 ? -3.069 1.388 -0.674 1.00 92.25 71 PHE A O 1
ATOM 598 N N . ALA A 1 72 ? -5.243 1.756 -1.087 1.00 91.25 72 ALA A N 1
ATOM 599 C CA . ALA A 1 72 ? -5.052 1.936 -2.527 1.00 91.25 72 ALA A CA 1
ATOM 600 C C . ALA A 1 72 ? -4.214 3.192 -2.830 1.00 91.25 72 ALA A C 1
ATOM 602 O O . ALA A 1 72 ? -3.352 3.187 -3.703 1.00 91.25 72 ALA A O 1
ATOM 603 N N . ILE A 1 73 ? -4.409 4.256 -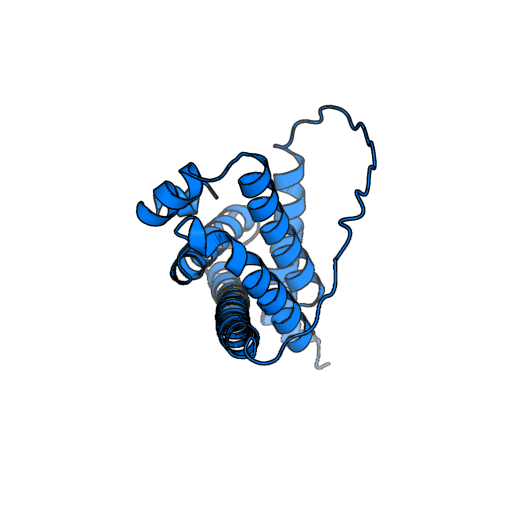2.045 1.00 89.75 73 ILE A N 1
ATOM 604 C CA . ILE A 1 73 ? -3.636 5.500 -2.161 1.00 89.75 73 ILE A CA 1
ATOM 605 C C . ILE A 1 73 ? -2.172 5.254 -1.777 1.00 89.75 73 ILE A C 1
ATOM 607 O O . ILE A 1 73 ? -1.265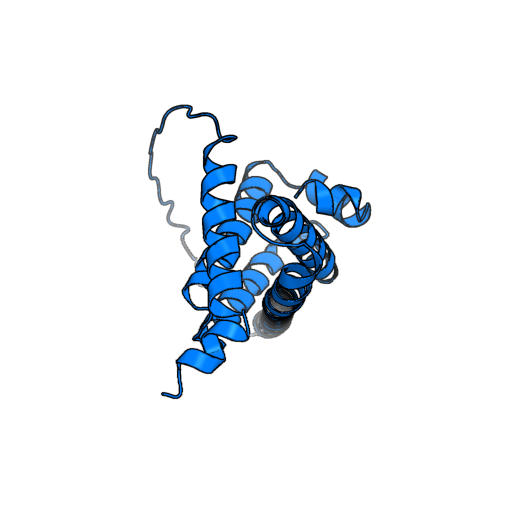 5.729 -2.462 1.00 89.75 73 ILE A O 1
ATOM 611 N N . CYS A 1 74 ? -1.941 4.502 -0.697 1.00 88.25 74 CYS A N 1
ATOM 612 C CA . CYS A 1 74 ? -0.603 4.095 -0.278 1.00 88.25 74 CYS A CA 1
ATOM 613 C C . CYS A 1 74 ? 0.076 3.223 -1.341 1.00 88.25 74 CYS A C 1
ATOM 615 O O . CYS A 1 74 ? 1.223 3.497 -1.676 1.00 88.25 74 CYS A O 1
ATOM 617 N N . ALA A 1 75 ? -0.632 2.245 -1.912 1.00 90.69 75 ALA A N 1
ATOM 618 C CA . ALA A 1 75 ? -0.120 1.381 -2.974 1.00 90.69 75 ALA A CA 1
ATOM 619 C C . ALA A 1 75 ? 0.359 2.197 -4.182 1.00 90.69 75 ALA A C 1
ATOM 621 O O . ALA A 1 75 ? 1.510 2.079 -4.594 1.00 90.69 75 ALA A O 1
ATOM 622 N N . ASP A 1 76 ? -0.486 3.095 -4.692 1.00 89.62 76 ASP A N 1
ATOM 623 C CA . ASP A 1 76 ? -0.147 3.965 -5.818 1.00 89.62 76 ASP A CA 1
ATOM 624 C C . ASP A 1 76 ? 1.063 4.863 -5.531 1.00 89.62 76 ASP A C 1
ATOM 626 O O . ASP A 1 76 ? 1.919 5.084 -6.395 1.00 89.62 76 ASP A O 1
ATOM 630 N N . ALA A 1 77 ? 1.115 5.428 -4.322 1.00 86.12 77 ALA A N 1
ATOM 631 C CA . ALA A 1 77 ? 2.222 6.268 -3.898 1.00 86.12 77 ALA A CA 1
ATOM 632 C C . ALA A 1 77 ? 3.527 5.461 -3.826 1.00 86.12 77 ALA A C 1
ATOM 634 O O . ALA A 1 77 ? 4.553 5.951 -4.295 1.00 86.12 77 ALA A O 1
ATOM 635 N N . THR A 1 78 ? 3.475 4.231 -3.308 1.00 87.31 78 THR A N 1
ATOM 636 C CA . THR A 1 78 ? 4.610 3.303 -3.259 1.00 87.31 78 THR A CA 1
ATOM 637 C C . THR A 1 78 ? 5.073 2.909 -4.657 1.00 87.31 78 THR A C 1
ATOM 639 O O . THR A 1 78 ? 6.261 3.014 -4.931 1.00 87.31 78 THR A O 1
ATOM 642 N N . ILE A 1 79 ? 4.162 2.541 -5.565 1.00 87.88 79 ILE A N 1
ATOM 643 C CA . ILE A 1 79 ? 4.499 2.205 -6.960 1.00 87.88 79 ILE A CA 1
ATOM 644 C C . ILE A 1 79 ? 5.226 3.373 -7.627 1.00 87.88 79 ILE A C 1
ATOM 646 O O . ILE A 1 79 ? 6.273 3.183 -8.239 1.00 87.88 79 ILE A O 1
ATOM 650 N N . THR A 1 80 ? 4.686 4.586 -7.478 1.00 86.44 80 THR A N 1
ATOM 651 C CA . THR A 1 80 ? 5.274 5.791 -8.077 1.00 86.44 80 THR A CA 1
ATOM 652 C C . THR A 1 80 ? 6.671 6.057 -7.525 1.00 86.44 80 THR A C 1
ATOM 654 O O . THR A 1 80 ? 7.567 6.418 -8.281 1.00 86.44 80 THR A O 1
ATOM 657 N N . GLU A 1 81 ? 6.866 5.888 -6.217 1.00 81.56 81 GLU A N 1
ATOM 658 C CA . GLU A 1 81 ? 8.160 6.122 -5.582 1.00 81.56 81 GLU A CA 1
ATOM 659 C C . GLU A 1 81 ? 9.189 5.054 -5.975 1.00 81.56 81 GLU A C 1
ATOM 661 O O . GLU A 1 81 ? 10.304 5.403 -6.351 1.00 81.56 81 GLU A O 1
ATOM 666 N N . CYS A 1 82 ? 8.806 3.772 -5.976 1.00 79.44 82 CYS A N 1
ATOM 667 C CA . CYS A 1 82 ? 9.658 2.676 -6.441 1.00 79.44 82 CYS A CA 1
ATOM 668 C C . CYS A 1 82 ? 10.064 2.869 -7.906 1.00 79.44 82 CYS A C 1
ATOM 670 O O . CYS A 1 82 ? 11.248 2.809 -8.219 1.00 79.44 82 CYS A O 1
ATOM 672 N N . ALA A 1 83 ? 9.112 3.189 -8.789 1.00 82.31 83 ALA A N 1
ATOM 673 C CA . ALA A 1 83 ? 9.399 3.458 -10.197 1.00 82.31 83 ALA A CA 1
ATOM 674 C C . ALA A 1 83 ? 10.298 4.691 -10.379 1.00 82.31 83 ALA A C 1
ATOM 676 O O . ALA A 1 83 ? 11.209 4.679 -11.199 1.00 82.31 83 ALA A O 1
ATOM 677 N N . PHE A 1 84 ? 10.082 5.758 -9.603 1.00 80.56 84 PHE A N 1
ATOM 678 C CA . PHE A 1 84 ? 10.914 6.959 -9.676 1.00 80.56 84 PHE A CA 1
ATOM 679 C C . PHE A 1 84 ? 12.366 6.693 -9.262 1.00 80.56 84 PHE A C 1
ATOM 681 O O . PHE A 1 84 ? 13.280 7.185 -9.920 1.00 80.56 84 PHE A O 1
ATOM 688 N N . LEU A 1 85 ? 12.580 5.914 -8.200 1.00 77.44 85 LEU A N 1
ATOM 689 C CA . LEU A 1 85 ? 13.918 5.553 -7.726 1.00 77.44 85 LEU A CA 1
ATOM 690 C C . LEU A 1 85 ? 14.621 4.579 -8.679 1.00 77.44 85 LEU A C 1
ATOM 692 O O . LEU A 1 85 ? 15.826 4.686 -8.892 1.00 77.44 85 LEU A O 1
ATOM 696 N N . ASP A 1 86 ? 13.863 3.666 -9.281 1.00 76.12 86 ASP A N 1
ATOM 697 C CA . ASP A 1 86 ? 14.379 2.668 -10.212 1.00 76.12 86 ASP A CA 1
ATOM 698 C C . ASP A 1 86 ? 14.647 3.225 -11.623 1.00 76.12 86 ASP A C 1
ATOM 700 O O . ASP A 1 86 ? 15.503 2.698 -12.328 1.00 76.12 86 ASP A O 1
ATOM 704 N N . ASN A 1 87 ? 14.028 4.349 -12.008 1.00 74.44 87 ASN A N 1
ATOM 705 C CA . ASN A 1 87 ? 14.283 5.030 -13.289 1.00 74.44 87 ASN A CA 1
ATOM 706 C C . ASN A 1 87 ? 15.755 5.411 -13.521 1.00 74.44 87 ASN A C 1
ATOM 708 O O . ASN A 1 87 ? 16.155 5.649 -14.660 1.00 74.44 87 ASN A O 1
ATOM 712 N N . ALA A 1 88 ? 16.556 5.513 -12.457 1.00 72.06 88 ALA A N 1
ATOM 713 C CA . ALA A 1 88 ? 17.995 5.757 -12.551 1.00 72.06 88 ALA A CA 1
ATOM 714 C C . ALA A 1 88 ? 18.796 4.510 -12.982 1.00 72.06 88 ALA A C 1
ATOM 716 O O . ALA A 1 88 ? 19.967 4.632 -13.334 1.00 72.06 88 ALA A O 1
ATOM 717 N N . VAL A 1 89 ? 18.178 3.326 -12.937 1.00 73.62 89 VAL A N 1
ATOM 718 C CA . VAL A 1 89 ? 18.802 2.019 -13.181 1.00 73.62 89 VAL A CA 1
ATOM 719 C C . VAL A 1 89 ? 18.155 1.317 -14.376 1.00 73.62 89 VAL A C 1
ATOM 721 O O . VAL A 1 89 ? 18.865 0.827 -15.253 1.00 73.62 89 VAL A O 1
ATOM 724 N N . HIS A 1 90 ? 16.822 1.309 -14.455 1.00 72.56 90 HIS A N 1
ATOM 725 C CA . HIS A 1 90 ? 16.067 0.626 -15.502 1.00 72.56 90 HIS A CA 1
ATOM 726 C C . HIS A 1 90 ? 15.090 1.568 -16.223 1.00 72.56 90 HIS A C 1
ATOM 728 O O . HIS A 1 90 ? 14.630 2.563 -15.659 1.00 72.56 90 HIS A O 1
ATOM 734 N N . PRO A 1 91 ? 14.709 1.262 -17.478 1.00 73.44 91 PRO A N 1
ATOM 735 C CA . PRO A 1 91 ? 13.668 2.010 -18.168 1.00 73.44 91 PRO A CA 1
ATOM 736 C C . PRO A 1 91 ? 12.311 1.881 -17.461 1.00 73.44 91 PRO A C 1
ATOM 738 O O . PRO A 1 91 ? 11.797 0.772 -17.305 1.00 73.44 91 PRO A O 1
ATOM 741 N N . ALA A 1 92 ? 11.684 3.021 -17.154 1.00 71.00 92 ALA A N 1
ATOM 742 C CA . ALA A 1 92 ? 10.403 3.129 -16.440 1.00 71.00 92 ALA A CA 1
ATOM 743 C C . ALA A 1 92 ? 9.327 2.129 -16.893 1.00 71.00 92 ALA A C 1
ATOM 745 O O . ALA A 1 92 ? 8.594 1.564 -16.086 1.00 71.00 92 ALA A O 1
ATOM 746 N N . HIS A 1 93 ? 9.216 1.915 -18.207 1.00 73.00 93 HIS A N 1
ATOM 747 C CA . HIS A 1 93 ? 8.178 1.074 -18.799 1.00 73.00 93 HIS A CA 1
ATOM 748 C C . HIS A 1 93 ? 8.330 -0.419 -18.466 1.00 73.00 93 HIS A C 1
ATOM 750 O O . HIS A 1 93 ? 7.343 -1.147 -18.541 1.00 73.00 93 HIS A O 1
ATOM 756 N N . GLN A 1 94 ? 9.532 -0.886 -18.108 1.00 71.75 94 GLN A N 1
ATOM 757 C CA . GLN A 1 94 ? 9.774 -2.294 -17.778 1.00 71.75 94 GLN A CA 1
ATOM 758 C C . GLN A 1 94 ? 9.455 -2.595 -16.315 1.00 71.75 94 GLN A C 1
ATOM 760 O O . GLN A 1 94 ? 8.841 -3.615 -16.008 1.00 71.75 94 GLN A O 1
ATOM 765 N N . THR A 1 95 ? 9.827 -1.694 -15.409 1.00 76.06 95 THR A N 1
ATOM 766 C CA . THR A 1 95 ? 9.753 -1.951 -13.966 1.00 76.06 95 THR A CA 1
ATOM 767 C C . THR A 1 95 ? 8.443 -1.484 -13.352 1.00 76.06 95 THR A C 1
ATOM 769 O O . THR A 1 95 ? 7.964 -2.099 -12.399 1.00 76.06 95 THR A O 1
ATOM 772 N N . LEU A 1 96 ? 7.772 -0.502 -13.968 1.00 82.88 96 LEU A N 1
ATOM 773 C CA . LEU A 1 96 ? 6.450 -0.050 -13.538 1.00 82.88 96 LEU A CA 1
ATOM 774 C C . LEU A 1 96 ? 5.431 -1.195 -13.503 1.00 82.88 96 LEU A C 1
ATOM 776 O O . LEU A 1 96 ? 4.730 -1.342 -12.508 1.00 82.88 96 LEU A O 1
ATOM 780 N N . ASN A 1 97 ? 5.381 -2.045 -14.533 1.00 83.75 97 ASN A N 1
ATOM 781 C CA . ASN A 1 97 ? 4.438 -3.170 -14.574 1.00 83.75 97 ASN A CA 1
ATOM 782 C C . ASN A 1 97 ? 4.708 -4.198 -13.464 1.00 83.75 97 ASN A C 1
ATOM 784 O O . ASN A 1 97 ? 3.765 -4.709 -12.850 1.00 83.75 97 ASN A O 1
ATOM 788 N N . ALA A 1 98 ? 5.983 -4.479 -13.180 1.00 83.12 98 ALA A N 1
ATOM 789 C CA . ALA A 1 98 ? 6.387 -5.393 -12.115 1.00 83.12 98 ALA A CA 1
ATOM 790 C C . ALA A 1 98 ? 6.010 -4.834 -10.733 1.00 83.12 98 ALA A C 1
ATOM 792 O O . ALA A 1 98 ? 5.332 -5.511 -9.956 1.00 83.12 98 ALA A O 1
ATOM 793 N N . PHE A 1 99 ? 6.352 -3.567 -10.461 1.00 86.19 99 PHE A N 1
ATOM 794 C CA . PHE A 1 99 ? 5.967 -2.883 -9.225 1.00 86.19 99 PHE A CA 1
ATOM 795 C C . PHE A 1 99 ? 4.452 -2.807 -9.066 1.00 86.19 99 PHE A C 1
ATOM 797 O O . PHE A 1 99 ? 3.935 -3.144 -8.004 1.00 86.19 99 PHE A O 1
ATOM 804 N N . SER A 1 100 ? 3.723 -2.418 -10.113 1.00 88.94 100 SER A N 1
ATOM 805 C CA . SER A 1 100 ? 2.264 -2.351 -10.084 1.00 88.94 100 SER A CA 1
ATOM 806 C C . SER A 1 100 ? 1.644 -3.697 -9.738 1.00 88.94 100 SER A C 1
ATOM 808 O O . SER A 1 100 ? 0.782 -3.748 -8.865 1.00 88.94 100 SER A O 1
ATOM 810 N N . THR A 1 101 ? 2.100 -4.786 -10.357 1.00 89.00 101 THR A N 1
ATOM 811 C CA . THR A 1 101 ? 1.556 -6.128 -10.102 1.00 89.00 101 THR A CA 1
ATOM 812 C C . THR A 1 101 ? 1.831 -6.573 -8.666 1.00 89.00 101 THR A C 1
ATOM 814 O O . THR A 1 101 ? 0.906 -6.930 -7.934 1.00 89.00 101 THR A O 1
ATOM 817 N N . PHE A 1 102 ? 3.090 -6.491 -8.230 1.00 91.06 102 PHE A N 1
ATOM 818 C CA . PHE A 1 102 ? 3.500 -6.952 -6.907 1.00 91.06 102 PHE A CA 1
ATOM 819 C C . PHE A 1 102 ? 2.880 -6.119 -5.777 1.00 91.06 102 PHE A C 1
ATOM 821 O O . PHE A 1 102 ? 2.252 -6.665 -4.871 1.00 91.06 102 PHE A O 1
ATOM 828 N N . ILE A 1 103 ? 2.988 -4.790 -5.848 1.00 92.56 103 ILE A N 1
ATOM 829 C CA . ILE A 1 103 ? 2.471 -3.895 -4.806 1.00 92.56 103 ILE A CA 1
ATOM 830 C C . ILE A 1 103 ? 0.941 -3.963 -4.741 1.00 92.56 103 ILE A C 1
ATOM 832 O O . ILE A 1 103 ? 0.385 -3.956 -3.644 1.00 92.56 103 ILE A O 1
ATOM 836 N N . THR A 1 104 ? 0.246 -4.104 -5.874 1.00 93.44 104 THR A N 1
ATOM 837 C CA . THR A 1 104 ? -1.216 -4.289 -5.868 1.00 93.44 104 THR A CA 1
ATOM 838 C C . THR A 1 104 ? -1.612 -5.596 -5.183 1.00 93.44 104 THR A C 1
ATOM 840 O O . THR A 1 104 ? -2.569 -5.600 -4.408 1.00 93.44 104 THR A O 1
ATOM 843 N N . MET A 1 105 ? -0.876 -6.690 -5.406 1.00 95.50 105 MET A N 1
ATOM 844 C CA . MET A 1 105 ? -1.112 -7.969 -4.724 1.00 95.50 105 MET A CA 1
ATOM 845 C C . MET A 1 105 ? -0.900 -7.843 -3.208 1.00 95.50 105 MET A C 1
ATOM 847 O O . MET A 1 105 ? -1.777 -8.221 -2.425 1.00 95.50 105 MET A O 1
ATOM 851 N N . VAL A 1 106 ? 0.207 -7.220 -2.790 1.00 96.12 106 VAL A N 1
ATOM 852 C CA . VAL A 1 106 ? 0.504 -6.968 -1.372 1.00 96.12 106 VAL A CA 1
ATOM 853 C C . VAL A 1 106 ? -0.607 -6.136 -0.732 1.00 96.12 106 VAL A C 1
ATOM 855 O O . VAL A 1 106 ? -1.194 -6.551 0.264 1.00 96.12 106 VAL A O 1
ATOM 858 N N . PHE A 1 107 ? -0.961 -4.984 -1.309 1.00 95.31 107 PHE A N 1
ATOM 859 C CA . PHE A 1 107 ? -1.966 -4.093 -0.721 1.00 95.31 107 PHE A CA 1
ATOM 860 C C . PHE A 1 107 ? -3.405 -4.622 -0.829 1.00 95.31 107 PHE A C 1
ATOM 862 O O . PHE A 1 107 ? -4.252 -4.239 -0.017 1.00 95.31 107 PHE A O 1
ATOM 869 N N . SER A 1 108 ? -3.689 -5.534 -1.762 1.00 97.00 108 SER A N 1
ATOM 870 C CA . SER A 1 108 ? -4.948 -6.289 -1.762 1.00 97.00 108 SER A CA 1
ATOM 871 C C . SER A 1 108 ? -5.031 -7.187 -0.527 1.00 97.00 108 SER A C 1
ATOM 873 O O . SER A 1 108 ? -6.004 -7.095 0.218 1.00 97.00 108 SER A O 1
ATOM 875 N N . SER A 1 109 ? -3.961 -7.928 -0.234 1.00 97.75 109 SER A N 1
ATOM 876 C CA . SER A 1 109 ? -3.861 -8.788 0.956 1.00 97.75 109 SER A CA 1
ATOM 877 C C . SER A 1 109 ? -3.900 -7.974 2.262 1.00 97.75 109 SER A C 1
ATOM 879 O O . SER A 1 109 ? -4.567 -8.349 3.225 1.00 97.75 109 SER A O 1
ATOM 881 N N . VAL A 1 110 ? -3.287 -6.782 2.282 1.00 98.06 110 VAL A N 1
ATOM 882 C CA . VAL A 1 110 ? -3.427 -5.818 3.394 1.00 98.06 110 VAL A CA 1
ATOM 883 C C . VAL A 1 110 ? -4.897 -5.481 3.652 1.00 98.06 110 VAL A C 1
ATOM 885 O O . VAL A 1 110 ? -5.365 -5.485 4.795 1.00 98.06 110 VAL A O 1
ATOM 888 N N . ARG A 1 111 ? -5.655 -5.179 2.596 1.00 97.06 111 ARG A N 1
ATOM 889 C CA . ARG A 1 111 ? -7.073 -4.841 2.722 1.00 97.06 111 ARG A CA 1
ATOM 890 C C . ARG A 1 111 ? -7.889 -6.035 3.228 1.00 97.06 111 ARG A C 1
ATOM 892 O O . ARG A 1 111 ? -8.783 -5.845 4.057 1.00 97.06 111 ARG A O 1
ATOM 899 N N . ASP A 1 112 ? -7.558 -7.245 2.792 1.00 97.19 112 ASP A N 1
ATOM 900 C CA . ASP A 1 112 ? -8.221 -8.471 3.239 1.00 97.19 112 ASP A CA 1
ATOM 901 C C . ASP A 1 112 ? -7.987 -8.731 4.732 1.00 97.19 112 ASP A C 1
ATOM 903 O O . ASP A 1 112 ? -8.955 -8.948 5.470 1.00 97.19 112 ASP A O 1
ATOM 907 N N . GLY A 1 113 ? -6.751 -8.568 5.214 1.00 97.38 113 GLY A N 1
ATOM 908 C CA . GLY A 1 113 ? -6.420 -8.639 6.641 1.00 97.38 113 GLY A CA 1
ATOM 909 C C . GLY A 1 113 ? -7.149 -7.588 7.483 1.00 97.38 113 GLY A C 1
ATOM 910 O O . GLY A 1 113 ? -7.695 -7.899 8.547 1.00 97.38 113 GLY A O 1
ATOM 911 N N . PHE A 1 114 ? -7.266 -6.354 6.982 1.00 96.75 114 PHE A N 1
ATOM 912 C CA . PHE A 1 114 ? -8.046 -5.302 7.644 1.00 96.75 114 PHE A CA 1
ATOM 913 C C . PHE A 1 114 ? -9.522 -5.700 7.803 1.00 96.75 114 PHE A C 1
ATOM 915 O O . PHE A 1 114 ? -10.104 -5.557 8.885 1.00 96.75 114 PHE A O 1
ATOM 922 N N . TYR A 1 115 ? -10.142 -6.233 6.744 1.00 95.50 115 TYR A N 1
ATOM 923 C CA . TYR A 1 115 ? -11.527 -6.703 6.797 1.00 95.50 115 TYR A CA 1
ATOM 924 C C . TYR A 1 115 ? -11.695 -7.967 7.649 1.00 95.50 115 TYR A C 1
ATOM 926 O O . TYR A 1 115 ? -12.722 -8.121 8.319 1.00 95.50 115 TYR A O 1
ATOM 934 N N . ALA A 1 116 ? -10.713 -8.868 7.660 1.00 94.88 116 ALA A N 1
ATOM 935 C CA . ALA A 1 116 ? -10.708 -10.049 8.518 1.00 94.88 116 ALA A CA 1
ATOM 936 C C . ALA A 1 116 ? -10.714 -9.661 9.997 1.00 94.88 116 ALA A C 1
ATOM 938 O O . ALA A 1 116 ? -11.567 -10.136 10.755 1.00 94.88 116 ALA A O 1
ATOM 939 N N . GLU A 1 117 ? -9.857 -8.719 10.383 1.00 95.12 117 GLU A N 1
ATOM 940 C CA . GLU A 1 117 ? -9.795 -8.222 11.753 1.00 95.12 117 GLU A CA 1
ATOM 941 C C . GLU A 1 117 ? -11.052 -7.419 12.129 1.00 95.12 117 GLU A C 1
ATOM 943 O O . GLU A 1 117 ? -11.591 -7.591 13.223 1.00 95.12 117 GLU A O 1
ATOM 948 N N . MET A 1 118 ? -11.627 -6.637 11.202 1.00 91.06 118 MET A N 1
ATOM 949 C CA . MET A 1 118 ? -12.959 -6.032 11.391 1.00 91.06 118 MET A CA 1
ATOM 950 C C . MET A 1 118 ? -14.030 -7.055 11.750 1.00 91.06 118 MET A C 1
ATOM 952 O O . MET A 1 118 ? -14.815 -6.847 12.679 1.00 91.06 118 MET A O 1
ATOM 956 N N . ARG A 1 119 ? -14.086 -8.150 10.989 1.00 91.56 119 ARG A N 1
ATOM 957 C CA . ARG A 1 119 ? -15.045 -9.235 11.211 1.00 91.56 119 ARG A CA 1
ATOM 958 C C . ARG A 1 119 ? -14.771 -9.948 12.532 1.00 91.56 119 ARG A C 1
ATOM 960 O O . ARG A 1 119 ? -15.718 -10.329 13.216 1.00 91.56 119 ARG A O 1
ATOM 967 N N . ARG A 1 120 ? -13.501 -10.121 12.911 1.00 89.25 120 ARG A N 1
ATOM 968 C CA . ARG A 1 120 ? -13.109 -10.711 14.198 1.00 89.25 120 ARG A CA 1
ATOM 969 C C . ARG A 1 120 ? -13.595 -9.863 15.371 1.00 89.25 120 ARG A C 1
ATOM 971 O O . ARG A 1 120 ? -14.299 -10.396 16.219 1.00 89.25 120 ARG A O 1
ATOM 978 N N . MET A 1 121 ? -13.335 -8.554 15.360 1.00 82.00 121 MET A N 1
ATOM 979 C CA . MET A 1 121 ? -13.754 -7.643 16.434 1.00 82.00 121 MET A CA 1
ATOM 980 C C . MET A 1 121 ? -15.263 -7.680 16.691 1.00 82.00 121 MET A C 1
ATOM 982 O O . MET A 1 121 ? -15.682 -7.762 17.840 1.00 82.00 121 MET A O 1
ATOM 986 N N . ARG A 1 122 ? -16.089 -7.708 15.636 1.00 77.31 122 ARG A N 1
ATOM 987 C CA . ARG A 1 122 ? -17.553 -7.814 15.784 1.00 77.31 122 ARG A CA 1
ATOM 988 C C . ARG A 1 122 ? -17.984 -9.099 16.493 1.00 77.31 122 ARG A C 1
ATOM 990 O O . ARG A 1 122 ? -18.930 -9.064 17.268 1.00 77.31 122 ARG A O 1
ATOM 997 N N . ARG A 1 123 ? -17.298 -10.220 16.246 1.00 71.69 123 ARG A N 1
ATOM 998 C CA . ARG A 1 123 ? -17.604 -11.513 16.880 1.00 71.69 123 ARG A CA 1
ATOM 999 C C . ARG A 1 123 ? -17.206 -11.531 18.354 1.00 71.69 123 ARG A C 1
ATOM 1001 O O . ARG A 1 123 ? -17.976 -12.017 19.172 1.00 71.69 123 ARG A O 1
ATOM 1008 N N . THR A 1 124 ? -16.061 -10.947 18.698 1.00 62.31 124 THR A N 1
ATOM 1009 C CA . THR A 1 124 ? -15.592 -10.861 20.091 1.00 62.31 124 THR A CA 1
ATOM 1010 C C . THR A 1 124 ? -16.431 -9.890 20.924 1.00 62.31 124 THR A C 1
ATOM 1012 O O . THR A 1 124 ? -16.682 -10.137 22.097 1.00 62.31 124 THR A O 1
ATOM 1015 N N . SER A 1 125 ? -16.925 -8.804 20.323 1.00 52.53 125 SER A N 1
ATOM 1016 C CA . SER A 1 125 ? -17.833 -7.865 20.998 1.00 52.53 125 SER A CA 1
ATOM 1017 C C . SER A 1 125 ? -19.249 -8.419 21.196 1.00 52.53 125 SER A C 1
ATOM 1019 O O . SER A 1 125 ? -19.985 -7.890 22.022 1.00 52.53 125 SER A O 1
ATOM 1021 N N . ASN A 1 126 ? -19.631 -9.485 20.483 1.00 46.22 126 ASN A N 1
ATOM 1022 C CA . ASN A 1 126 ? -20.955 -10.103 20.595 1.00 46.22 126 ASN A CA 1
ATOM 1023 C C . ASN A 1 126 ? -21.021 -11.229 21.643 1.00 46.22 126 ASN A C 1
ATOM 1025 O O . ASN A 1 126 ? -22.097 -11.763 21.891 1.00 46.22 126 ASN A O 1
ATOM 1029 N N . SER A 1 127 ? -19.893 -11.596 22.267 1.00 45.06 127 SER A N 1
ATOM 1030 C CA . SER A 1 127 ? -19.847 -12.612 23.329 1.00 45.06 127 SER A CA 1
ATOM 1031 C C . SER A 1 127 ? -19.882 -12.027 24.744 1.00 45.06 127 SER A C 1
ATOM 1033 O O . SER A 1 127 ? -19.705 -12.766 25.708 1.00 45.06 127 SER A O 1
ATOM 1035 N N . PHE A 1 128 ? -20.120 -10.720 24.911 1.00 44.78 128 PHE A N 1
ATOM 1036 C CA . PHE A 1 128 ? -20.217 -10.093 26.234 1.00 44.78 128 PHE A CA 1
ATOM 1037 C C . PHE A 1 128 ? -21.659 -10.088 26.762 1.00 44.78 128 PHE A C 1
ATOM 1039 O O . PHE A 1 128 ? -22.244 -9.057 27.074 1.00 44.78 128 PHE A O 1
ATOM 1046 N N . SER A 1 129 ? -22.243 -11.279 26.850 1.00 46.78 129 SER A N 1
ATOM 1047 C CA . SER A 1 129 ? -23.358 -11.564 27.754 1.00 46.78 129 SER A CA 1
ATOM 1048 C C . SER A 1 129 ? -23.216 -12.995 28.258 1.00 46.78 129 SER A C 1
ATOM 1050 O O . SER A 1 129 ? -23.873 -13.903 27.781 1.00 46.78 129 SER A O 1
ATOM 1052 N N . ILE A 1 130 ? -22.256 -13.193 29.162 1.00 42.75 130 ILE A N 1
ATOM 1053 C CA . ILE A 1 130 ? -22.276 -14.097 30.323 1.00 42.75 130 ILE A CA 1
ATOM 1054 C C . ILE A 1 130 ? -20.926 -13.877 31.013 1.00 42.75 130 ILE A C 1
ATOM 1056 O O . ILE A 1 130 ? -19.868 -13.959 30.393 1.00 42.75 130 ILE A O 1
ATOM 1060 N N . GLY A 1 131 ? -20.994 -13.434 32.267 1.00 46.94 131 GLY A N 1
ATOM 1061 C CA . GLY A 1 131 ? -19.887 -12.814 32.982 1.00 46.94 131 GLY A CA 1
ATOM 1062 C C . GLY A 1 131 ? -18.646 -13.689 33.142 1.00 46.94 131 GLY A C 1
ATOM 1063 O O . GLY A 1 131 ? -18.730 -14.912 33.172 1.00 46.94 131 GLY A O 1
ATOM 1064 N N . SER A 1 132 ? -17.504 -13.034 33.337 1.00 41.00 132 SER A N 1
ATOM 1065 C CA . SER A 1 132 ? -16.558 -13.349 34.414 1.00 41.00 132 SER A CA 1
ATOM 1066 C C . SER A 1 132 ? -15.462 -12.288 34.476 1.00 41.00 132 SER A C 1
ATOM 1068 O O . SER A 1 132 ? -14.920 -11.856 33.462 1.00 41.00 132 SER A O 1
ATOM 1070 N N . ASN A 1 133 ? -15.160 -11.873 35.703 1.00 47.97 133 ASN A N 1
ATOM 1071 C CA . ASN A 1 133 ? -14.048 -11.011 36.073 1.00 47.97 133 ASN A CA 1
ATOM 1072 C C . ASN A 1 133 ? -12.709 -11.594 35.599 1.00 47.97 133 ASN A C 1
ATOM 1074 O O . ASN A 1 133 ? -12.340 -12.691 36.011 1.00 47.97 133 ASN A O 1
ATOM 1078 N N . SER A 1 134 ? -11.923 -10.822 34.850 1.00 39.22 134 SER A N 1
ATOM 1079 C CA . SER A 1 134 ? -10.473 -11.020 34.800 1.00 39.22 134 SER A CA 1
ATOM 1080 C C . SER A 1 134 ? -9.770 -9.684 34.580 1.00 39.22 134 SER A C 1
ATOM 1082 O O . SER A 1 134 ? -9.820 -9.089 33.503 1.00 39.22 134 SER A O 1
ATOM 1084 N N . SER A 1 135 ? -9.134 -9.206 35.642 1.00 46.41 135 SER A N 1
ATOM 1085 C CA . SER A 1 135 ? -8.237 -8.061 35.674 1.00 46.41 135 SER A CA 1
ATOM 1086 C C . SER A 1 135 ? -6.960 -8.370 34.889 1.00 46.41 135 SER A C 1
ATOM 1088 O O . SER A 1 135 ? -6.097 -9.113 35.347 1.00 46.41 135 SER A O 1
ATOM 1090 N N . PHE A 1 136 ? -6.797 -7.765 33.713 1.00 39.34 136 PHE A N 1
ATOM 1091 C CA . PHE A 1 136 ? -5.512 -7.786 33.018 1.00 39.34 136 PHE A CA 1
ATOM 1092 C C . PHE A 1 136 ? -4.645 -6.625 33.508 1.00 39.34 136 PHE A C 1
ATOM 1094 O O . PHE A 1 136 ? -4.817 -5.470 33.114 1.00 39.34 136 PHE A O 1
ATOM 1101 N N . GLN A 1 137 ? -3.709 -6.949 34.403 1.00 41.72 137 GLN A N 1
ATOM 1102 C CA . GLN A 1 137 ? -2.608 -6.068 34.774 1.00 41.72 137 GLN A CA 1
ATOM 1103 C C . GLN A 1 137 ? -1.738 -5.785 33.543 1.00 41.72 137 GLN A C 1
ATOM 1105 O O . GLN A 1 137 ? -1.166 -6.685 32.929 1.00 41.72 137 GLN A O 1
ATOM 1110 N N . ARG A 1 138 ? -1.629 -4.504 33.192 1.00 36.94 138 ARG A N 1
ATOM 1111 C CA . ARG A 1 138 ? -0.768 -3.991 32.126 1.00 36.94 138 ARG A CA 1
ATOM 1112 C C . ARG A 1 138 ? 0.675 -3.968 32.640 1.00 36.94 138 ARG A C 1
ATOM 1114 O O . ARG A 1 138 ? 1.027 -3.108 33.443 1.00 36.94 138 ARG A O 1
ATOM 1121 N N . LYS A 1 139 ? 1.506 -4.919 32.211 1.00 31.62 139 LYS A N 1
ATOM 1122 C CA . LYS A 1 139 ? 2.940 -4.933 32.535 1.00 31.62 139 LYS A CA 1
ATOM 1123 C C . LYS A 1 139 ? 3.667 -3.967 31.589 1.00 31.62 139 LYS A C 1
ATOM 1125 O O . LYS A 1 139 ? 3.668 -4.175 30.380 1.00 31.62 139 LYS A O 1
ATOM 1130 N N . LYS A 1 140 ? 4.218 -2.882 32.144 1.00 34.59 140 LYS A N 1
ATOM 1131 C CA . LYS A 1 140 ? 5.108 -1.927 31.461 1.00 34.59 140 LYS A CA 1
ATOM 1132 C C . LYS A 1 140 ? 6.420 -2.638 31.121 1.00 34.59 140 LYS A C 1
ATOM 1134 O O . LYS A 1 140 ? 7.052 -3.175 32.027 1.00 34.59 140 LYS A O 1
ATOM 1139 N N . PHE A 1 141 ? 6.819 -2.611 29.854 1.00 26.88 141 PHE A N 1
ATOM 1140 C CA . PHE A 1 141 ? 8.188 -2.912 29.442 1.00 26.88 141 PHE A CA 1
ATOM 1141 C C . PHE A 1 141 ? 8.903 -1.570 29.264 1.00 26.88 141 PHE A C 1
ATOM 1143 O O . PHE A 1 141 ? 8.408 -0.698 28.553 1.00 26.88 141 PHE A O 1
ATOM 1150 N N . SER A 1 142 ? 9.987 -1.383 30.008 1.00 39.78 142 SER A N 1
ATOM 1151 C CA . SER A 1 142 ? 10.894 -0.244 29.915 1.00 39.78 142 SER A CA 1
ATOM 1152 C C . SER A 1 142 ? 12.152 -0.766 29.253 1.00 39.78 142 SER A C 1
ATOM 1154 O O . SER A 1 142 ? 12.764 -1.677 29.803 1.00 39.78 142 SER A O 1
ATOM 1156 N N . GLU A 1 143 ? 12.536 -0.199 28.120 1.00 37.47 143 GLU A N 1
ATOM 1157 C CA . GLU A 1 143 ? 13.869 -0.390 27.558 1.00 37.47 143 GLU A CA 1
ATOM 1158 C C . GLU A 1 143 ? 14.340 0.948 26.991 1.00 37.47 143 GLU A C 1
ATOM 1160 O O . GLU A 1 143 ? 13.805 1.462 26.010 1.00 37.47 143 GLU A O 1
ATOM 1165 N N . ASP A 1 144 ? 15.305 1.528 27.704 1.00 37.31 144 ASP A N 1
ATOM 1166 C CA . ASP A 1 144 ? 16.133 2.645 27.274 1.00 37.31 144 ASP A CA 1
ATOM 1167 C C . ASP A 1 144 ? 17.082 2.162 26.180 1.00 37.31 144 ASP A C 1
ATOM 1169 O O . ASP A 1 144 ? 17.862 1.244 26.428 1.00 37.31 144 ASP A O 1
ATOM 1173 N N . LEU A 1 145 ? 17.105 2.833 25.028 1.00 37.22 145 LEU A N 1
ATOM 1174 C CA . LEU A 1 145 ? 18.277 2.841 24.156 1.00 37.22 145 LEU A CA 1
ATOM 1175 C C . LEU A 1 145 ? 18.443 4.218 23.512 1.00 37.22 145 LEU A C 1
ATOM 1177 O O . LEU A 1 145 ? 17.614 4.692 22.737 1.00 37.22 145 LEU A O 1
ATOM 1181 N N . THR A 1 146 ? 19.560 4.851 23.854 1.00 45.44 146 THR A N 1
ATOM 1182 C CA . THR A 1 146 ? 20.116 6.018 23.182 1.00 45.44 146 THR A CA 1
ATOM 1183 C C . THR A 1 146 ? 20.787 5.576 21.881 1.00 45.44 146 THR A C 1
ATOM 1185 O O . THR A 1 146 ? 21.581 4.639 21.866 1.00 45.44 146 THR A O 1
ATOM 1188 N N . ALA A 1 147 ? 20.515 6.270 20.778 1.00 35.41 147 ALA A N 1
ATOM 1189 C CA . ALA A 1 147 ? 21.354 6.207 19.588 1.00 35.41 147 ALA A CA 1
ATOM 1190 C C . ALA A 1 147 ? 21.320 7.556 18.874 1.00 35.41 147 ALA A C 1
ATOM 1192 O O . ALA A 1 147 ? 20.263 8.129 18.620 1.00 35.41 147 ALA A O 1
ATOM 1193 N N . ALA A 1 148 ? 22.522 8.065 18.649 1.00 34.97 148 ALA A N 1
ATOM 1194 C CA . ALA A 1 148 ? 22.831 9.392 18.175 1.00 34.97 148 ALA A CA 1
ATOM 1195 C C . ALA A 1 148 ? 22.227 9.716 16.802 1.00 34.97 148 ALA A C 1
ATOM 1197 O O . ALA A 1 148 ? 22.104 8.865 15.922 1.00 34.97 148 ALA A O 1
ATOM 1198 N N . ASP A 1 149 ? 21.929 11.004 16.665 1.00 37.19 149 ASP A N 1
ATOM 1199 C CA . ASP A 1 149 ? 21.728 11.765 15.440 1.00 37.19 149 ASP A CA 1
ATOM 1200 C C . ASP A 1 149 ? 22.626 11.285 14.285 1.00 37.19 149 ASP A C 1
ATOM 1202 O O . ASP A 1 149 ? 23.830 11.544 14.250 1.00 37.19 149 ASP A O 1
ATOM 1206 N N . LEU A 1 150 ? 22.026 10.573 13.331 1.00 35.88 150 LEU A N 1
ATOM 1207 C CA . LEU A 1 150 ? 22.607 10.308 12.021 1.00 35.88 150 LEU A CA 1
ATOM 1208 C C . LEU A 1 150 ? 21.550 10.598 10.953 1.00 35.88 150 LEU A C 1
ATOM 1210 O O . LEU A 1 150 ? 20.525 9.927 10.837 1.00 35.88 150 LEU A O 1
ATOM 1214 N N . SER A 1 151 ? 21.837 11.652 10.189 1.00 39.94 151 SER A N 1
ATOM 1215 C CA . SER A 1 151 ? 21.076 12.202 9.065 1.00 39.94 151 SER A CA 1
ATOM 1216 C C . SER A 1 151 ? 20.296 11.146 8.252 1.00 39.94 151 SER A C 1
ATOM 1218 O O . SER A 1 151 ? 20.906 10.321 7.564 1.00 39.94 151 SER A O 1
ATOM 1220 N N . PRO A 1 152 ? 1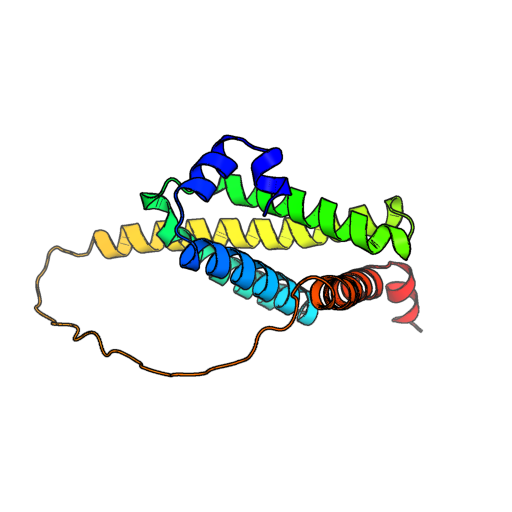8.948 11.194 8.230 1.00 43.03 152 PRO A N 1
ATOM 1221 C CA . PRO A 1 152 ? 18.144 10.132 7.624 1.00 43.03 152 PRO A CA 1
ATOM 1222 C C . PRO A 1 152 ? 18.227 10.067 6.091 1.00 43.03 152 PRO A C 1
ATOM 1224 O O . PRO A 1 152 ? 17.916 9.042 5.498 1.00 43.03 152 PRO A O 1
ATOM 1227 N N . ARG A 1 153 ? 18.634 11.139 5.399 1.00 32.94 153 ARG A N 1
ATOM 1228 C CA . ARG A 1 153 ? 18.419 11.264 3.941 1.00 32.94 153 ARG A CA 1
ATOM 1229 C C . ARG A 1 153 ? 19.285 10.366 3.052 1.00 32.94 153 ARG A C 1
ATOM 1231 O O . ARG A 1 153 ? 18.878 10.114 1.922 1.00 32.94 153 ARG A O 1
ATOM 1238 N N . TYR A 1 154 ? 20.427 9.874 3.530 1.00 31.41 154 TYR A N 1
ATOM 1239 C CA . TYR A 1 154 ? 21.346 9.076 2.703 1.00 31.41 154 TYR A CA 1
ATOM 1240 C C . TYR A 1 154 ? 21.104 7.562 2.785 1.00 31.41 154 TYR A C 1
ATOM 1242 O O . TYR A 1 154 ? 21.307 6.861 1.796 1.00 31.41 154 TYR A O 1
ATOM 1250 N N . VAL A 1 155 ? 20.592 7.055 3.911 1.00 37.59 155 VAL A N 1
ATOM 1251 C CA . VAL A 1 155 ? 20.309 5.616 4.082 1.00 37.59 155 VAL A CA 1
ATOM 1252 C C . VAL A 1 155 ? 19.080 5.189 3.265 1.00 37.59 155 VAL A C 1
ATOM 1254 O O . VAL A 1 155 ? 19.061 4.101 2.694 1.00 37.59 155 VAL A O 1
ATOM 1257 N N . TYR A 1 156 ? 18.090 6.077 3.105 1.00 38.84 156 TYR A N 1
ATOM 1258 C CA . TYR A 1 156 ? 16.900 5.807 2.285 1.00 38.84 156 TYR A CA 1
ATOM 1259 C C . TYR A 1 156 ? 17.196 5.647 0.788 1.00 38.84 156 TYR A C 1
ATOM 1261 O O . TYR A 1 156 ? 16.450 4.955 0.101 1.00 38.84 156 TYR A O 1
ATOM 1269 N N . TYR A 1 157 ? 18.272 6.255 0.281 1.00 35.53 157 TYR A N 1
ATOM 1270 C CA . TYR A 1 157 ? 18.641 6.157 -1.133 1.00 35.53 157 TYR A CA 1
ATOM 1271 C C . TYR A 1 157 ? 19.225 4.780 -1.474 1.00 35.53 157 TYR A C 1
ATOM 1273 O O . TYR A 1 157 ? 18.801 4.163 -2.443 1.00 35.53 157 TYR A O 1
ATOM 1281 N N . TYR A 1 158 ? 20.141 4.255 -0.658 1.00 33.34 158 TYR A N 1
ATOM 1282 C CA . TYR A 1 158 ? 20.796 2.971 -0.940 1.00 33.34 158 TYR A CA 1
ATOM 1283 C C . TYR A 1 158 ? 19.897 1.754 -0.661 1.00 33.34 158 TYR A C 1
ATOM 1285 O O . TYR A 1 158 ? 19.912 0.788 -1.422 1.00 33.34 158 TYR A O 1
ATOM 1293 N N . GLU A 1 159 ? 19.061 1.807 0.378 1.00 39.09 159 GLU A N 1
ATOM 1294 C CA . GLU A 1 159 ? 18.184 0.690 0.767 1.00 39.09 159 GLU A CA 1
ATOM 1295 C C . GLU A 1 159 ? 16.974 0.525 -0.167 1.00 39.09 159 GLU A C 1
ATOM 1297 O O . GLU A 1 159 ? 16.593 -0.599 -0.501 1.00 39.09 159 GLU A O 1
ATOM 1302 N N . CYS A 1 160 ? 16.385 1.629 -0.644 1.00 37.88 160 CYS A N 1
ATOM 1303 C CA . CYS A 1 160 ? 15.315 1.555 -1.639 1.00 37.88 160 CYS A CA 1
ATOM 1304 C C . CYS A 1 160 ? 15.833 1.063 -2.997 1.00 37.88 160 CYS A C 1
ATOM 1306 O O . CYS A 1 160 ? 15.123 0.317 -3.666 1.00 37.88 160 CYS A O 1
ATOM 1308 N N . ILE A 1 161 ? 17.066 1.406 -3.389 1.00 42.50 161 ILE A N 1
ATOM 1309 C CA . ILE A 1 161 ? 17.691 0.885 -4.616 1.00 42.50 161 ILE A CA 1
ATOM 1310 C C . ILE A 1 161 ? 17.888 -0.636 -4.524 1.00 42.50 161 ILE A C 1
ATOM 1312 O O . ILE A 1 161 ? 17.611 -1.335 -5.496 1.00 42.50 161 ILE A O 1
ATOM 1316 N N . TYR A 1 162 ? 18.273 -1.174 -3.361 1.00 41.25 162 TYR A N 1
ATOM 1317 C CA . TYR A 1 162 ? 18.431 -2.624 -3.167 1.00 41.25 162 TYR A CA 1
ATOM 1318 C C . TYR A 1 162 ? 17.101 -3.387 -3.245 1.00 41.25 162 TYR A C 1
ATOM 1320 O O . TYR A 1 162 ? 17.026 -4.417 -3.913 1.00 41.25 162 TYR A O 1
ATOM 1328 N N . ALA A 1 163 ? 16.032 -2.871 -2.629 1.00 43.41 163 ALA A N 1
ATOM 1329 C CA . ALA A 1 163 ? 14.701 -3.478 -2.722 1.00 43.41 163 ALA A CA 1
ATOM 1330 C C . ALA A 1 163 ? 14.116 -3.385 -4.145 1.00 43.41 163 ALA A C 1
ATOM 1332 O O . ALA A 1 163 ? 13.509 -4.340 -4.624 1.00 43.41 163 ALA A O 1
ATOM 1333 N N . SER A 1 164 ? 14.347 -2.265 -4.840 1.00 45.12 164 SER A N 1
ATOM 1334 C CA . SER A 1 164 ? 13.929 -2.066 -6.237 1.00 45.12 164 SER A CA 1
ATOM 1335 C C . SER A 1 164 ? 14.669 -3.019 -7.179 1.00 45.12 164 SER A C 1
ATOM 1337 O O . SER A 1 164 ? 14.042 -3.700 -7.986 1.00 45.12 164 SER A O 1
ATOM 1339 N N . SER A 1 165 ? 15.985 -3.156 -6.994 1.00 44.91 165 SER A N 1
ATOM 1340 C CA . SER A 1 165 ? 16.827 -4.083 -7.759 1.00 44.91 165 SER A CA 1
ATOM 1341 C C . SER A 1 165 ? 16.440 -5.546 -7.526 1.00 44.91 165 SER A C 1
ATOM 1343 O O . SER A 1 165 ? 16.404 -6.318 -8.476 1.00 44.91 165 SER A O 1
ATOM 1345 N N . LEU A 1 166 ? 16.097 -5.937 -6.291 1.00 47.88 166 LEU A N 1
ATOM 1346 C CA . LEU A 1 166 ? 15.646 -7.299 -5.973 1.00 47.88 166 LEU A CA 1
ATOM 1347 C C . LEU A 1 166 ? 14.270 -7.617 -6.573 1.00 47.88 166 LEU A C 1
ATOM 1349 O O . LEU A 1 166 ? 14.105 -8.675 -7.169 1.00 47.88 166 LEU A O 1
ATOM 1353 N N . ILE A 1 167 ? 13.297 -6.703 -6.495 1.00 51.94 167 ILE A N 1
ATOM 1354 C CA . ILE A 1 167 ? 11.979 -6.910 -7.124 1.00 51.94 167 ILE A CA 1
ATOM 1355 C C . ILE A 1 167 ? 12.126 -7.100 -8.643 1.00 51.94 167 ILE A C 1
ATOM 1357 O O . ILE A 1 167 ? 11.474 -7.967 -9.220 1.00 51.94 167 ILE A O 1
ATOM 1361 N N . VAL A 1 168 ? 12.997 -6.324 -9.294 1.00 47.25 168 VAL A N 1
ATOM 1362 C CA . VAL A 1 168 ? 13.201 -6.382 -10.750 1.00 47.25 168 VAL A CA 1
ATOM 1363 C C . VAL A 1 168 ? 14.026 -7.605 -11.169 1.00 47.25 168 VAL A C 1
ATOM 1365 O O . VAL A 1 168 ? 13.677 -8.248 -12.157 1.00 47.25 168 VAL A O 1
ATOM 1368 N N . LEU A 1 169 ? 15.060 -7.992 -10.411 1.00 45.81 169 LEU A N 1
ATOM 1369 C CA . LEU A 1 169 ? 15.843 -9.210 -10.676 1.00 45.81 169 LEU A CA 1
ATOM 1370 C C . LEU A 1 169 ? 14.995 -10.487 -10.572 1.00 45.81 169 LEU A C 1
ATOM 1372 O O . LEU A 1 169 ? 15.215 -11.420 -11.340 1.00 45.81 169 LEU A O 1
ATOM 1376 N N . PHE A 1 170 ? 14.008 -10.513 -9.673 1.00 45.78 170 PHE A N 1
ATOM 1377 C CA . PHE A 1 170 ? 13.131 -11.671 -9.479 1.00 45.78 170 PHE A CA 1
ATOM 1378 C C . PHE A 1 170 ? 11.879 -11.672 -10.379 1.00 45.78 170 PHE A C 1
ATOM 1380 O O . PHE A 1 170 ? 11.349 -12.743 -10.664 1.00 45.78 170 PHE A O 1
ATOM 1387 N N . LEU A 1 171 ? 11.415 -10.514 -10.873 1.00 42.12 171 LEU A N 1
ATOM 1388 C CA . LEU A 1 171 ? 10.231 -10.411 -11.751 1.00 42.12 171 LEU A CA 1
ATOM 1389 C C . LEU A 1 171 ? 10.555 -10.210 -13.241 1.00 42.12 171 LEU A C 1
ATOM 1391 O O . LEU A 1 171 ? 9.634 -10.151 -14.058 1.00 42.12 171 LEU A O 1
ATOM 1395 N N . SER A 1 172 ? 11.830 -10.105 -13.627 1.00 35.56 172 SER A N 1
ATOM 1396 C CA . SER A 1 172 ? 12.212 -9.987 -15.037 1.00 35.56 172 SER A CA 1
ATOM 1397 C C . SER A 1 172 ? 12.002 -11.322 -15.780 1.00 35.56 172 SER A C 1
ATOM 1399 O O . SER A 1 172 ? 12.603 -12.334 -15.402 1.00 35.56 172 SER A O 1
ATOM 1401 N N . PRO A 1 173 ? 11.216 -11.357 -16.880 1.00 38.72 173 PRO A N 1
ATOM 1402 C CA . PRO A 1 173 ? 11.001 -12.565 -17.688 1.00 38.72 173 PRO A CA 1
ATOM 1403 C C . PRO A 1 173 ? 12.299 -13.195 -18.215 1.00 38.72 173 PRO A C 1
ATOM 1405 O O . PRO A 1 173 ? 12.350 -14.394 -18.477 1.00 38.72 173 PRO A O 1
ATOM 1408 N N . SER A 1 174 ? 13.369 -12.405 -18.324 1.00 35.22 174 SER A N 1
ATOM 1409 C CA . SER A 1 174 ? 14.688 -12.854 -18.776 1.00 35.22 174 SER A CA 1
ATOM 1410 C C . SER A 1 174 ? 15.395 -13.797 -17.791 1.00 35.22 174 SER A C 1
ATOM 1412 O O . SER A 1 174 ? 16.282 -14.536 -18.208 1.00 35.22 174 SER A O 1
ATOM 1414 N N . PHE A 1 175 ? 15.000 -13.823 -16.511 1.00 32.62 175 PHE A N 1
ATOM 1415 C CA . PHE A 1 175 ? 15.539 -14.763 -15.513 1.00 32.62 175 PHE A CA 1
ATOM 1416 C C . PHE A 1 175 ? 14.727 -16.066 -15.410 1.00 32.62 175 PHE A C 1
ATOM 1418 O O . PHE A 1 175 ? 15.260 -17.096 -15.000 1.00 32.62 175 PHE A O 1
ATOM 1425 N N . ILE A 1 176 ? 13.467 -16.068 -15.865 1.00 38.22 176 ILE A N 1
ATOM 1426 C CA . ILE A 1 176 ? 12.640 -17.285 -15.974 1.00 38.22 176 ILE A CA 1
ATOM 1427 C C . ILE A 1 176 ? 13.166 -18.207 -17.088 1.00 38.22 176 ILE A C 1
ATOM 1429 O O . ILE A 1 176 ? 13.078 -19.428 -16.973 1.00 38.22 176 ILE A O 1
ATOM 1433 N N . VAL A 1 177 ? 13.791 -17.647 -18.129 1.00 30.83 177 VAL A N 1
ATOM 1434 C CA . VAL A 1 177 ? 14.342 -18.422 -19.256 1.00 30.83 177 VAL A CA 1
ATOM 1435 C C . VAL A 1 177 ? 15.661 -19.133 -18.909 1.00 30.83 177 VAL A C 1
ATOM 1437 O O . VAL A 1 177 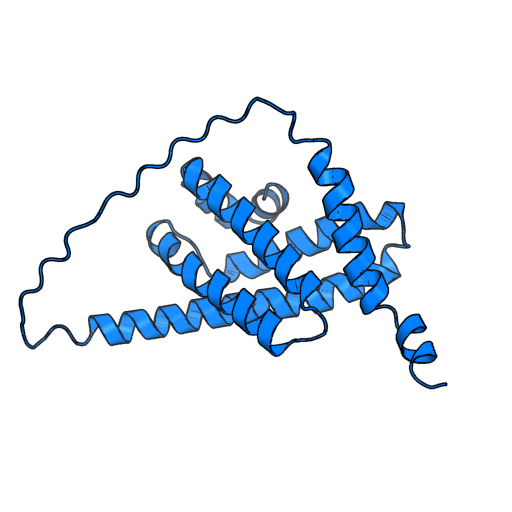? 15.956 -20.163 -19.502 1.00 30.83 177 VAL A O 1
ATOM 1440 N N . TRP A 1 178 ? 16.420 -18.678 -17.905 1.00 26.80 178 TRP A N 1
ATOM 1441 C CA . TRP A 1 178 ? 17.655 -19.357 -17.464 1.00 26.80 178 TRP A CA 1
ATOM 1442 C C . TRP A 1 178 ? 17.432 -20.469 -16.423 1.00 26.80 178 TRP A C 1
ATOM 1444 O O . TRP A 1 178 ? 18.378 -21.160 -16.061 1.00 26.80 178 TRP A O 1
ATOM 1454 N N . ARG A 1 179 ? 16.195 -20.673 -15.940 1.00 30.73 179 ARG A N 1
ATOM 1455 C CA . ARG A 1 179 ? 15.861 -21.730 -14.959 1.00 30.73 179 ARG A CA 1
ATOM 1456 C C . ARG A 1 179 ? 15.406 -23.051 -15.604 1.00 30.73 179 ARG A C 1
ATOM 1458 O O . ARG A 1 179 ? 15.090 -24.000 -14.893 1.00 30.73 179 ARG A O 1
ATOM 1465 N N . HIS A 1 180 ? 15.391 -23.117 -16.937 1.00 32.41 180 HIS A N 1
ATOM 1466 C CA . HIS A 1 180 ? 15.184 -24.339 -17.716 1.00 32.41 180 HIS A CA 1
ATOM 1467 C C . HIS A 1 180 ? 16.282 -24.500 -18.777 1.00 32.41 180 HIS A C 1
ATOM 1469 O O . HIS A 1 180 ? 16.029 -24.475 -19.978 1.00 32.41 180 HIS A O 1
ATOM 1475 N N . THR A 1 181 ? 17.523 -24.668 -18.334 1.00 33.19 181 THR A N 1
ATOM 1476 C CA . THR A 1 181 ? 18.568 -25.446 -19.021 1.00 33.19 181 THR A CA 1
ATOM 1477 C C . THR A 1 181 ? 19.497 -25.997 -17.947 1.00 33.19 181 THR A C 1
ATOM 1479 O O . THR A 1 181 ? 19.948 -27.149 -18.109 1.00 33.19 181 THR A O 1
#

InterPro domains:
  IPR012292 Globin/Protoglobin [G3DSA:1.10.490.10] (5-123)